Protein AF-A0A7L4TNV0-F1 (afdb_monomer)

Solvent-accessible surface area (backbone atoms only — not comparable to full-atom values): 9726 Å² total; per-residue (Å²): 141,79,90,82,78,84,68,78,72,74,71,74,72,66,85,77,65,83,47,49,84,45,75,66,48,47,49,54,49,60,78,39,24,68,58,28,34,52,52,44,45,55,54,40,37,77,72,70,50,80,57,91,52,75,75,65,42,66,90,37,38,65,60,51,50,50,50,48,71,74,41,46,87,77,47,54,73,74,54,40,45,52,52,51,50,14,50,45,29,46,54,48,52,51,46,34,73,69,34,45,55,46,79,44,64,35,50,87,90,42,99,46,43,20,30,69,21,41,31,88,30,48,65,54,46,49,101,81,72,43,76,62,72,48,66,73,40,62,64,63,51,51,52,29,51,78,68,67,68,52,91,63,53,70,48,56,52,51,51,50,53,47,71,76,28,96

Secondary structure (DSSP, 8-state):
---------------------SHHHHHHHHHTHHHHHHHHHHHHHTTT---SSSHHHHTTHHHHHHHHHHHGGGS-HHHHHHHHHHHHHHHHHHHHHHH--EEEEPPTTSTTTT-EEEES-SS-B-TTSPBP-B---HHHHHHHHHTT---S-HHHHHHHHHHHH-

Structure (mmCIF, N/CA/C/O backbone):
data_AF-A0A7L4TNV0-F1
#
_entry.id   AF-A0A7L4TNV0-F1
#
loop_
_atom_site.group_PDB
_atom_site.id
_atom_site.type_symbol
_atom_site.label_atom_id
_atom_site.label_alt_id
_atom_site.label_comp_id
_atom_site.label_asym_id
_atom_site.label_entity_id
_atom_site.label_seq_id
_atom_site.pdbx_PDB_ins_code
_atom_site.Cartn_x
_atom_site.Cartn_y
_atom_site.Cartn_z
_atom_site.occupancy
_atom_site.B_iso_or_equiv
_atom_site.auth_seq_id
_atom_site.auth_comp_id
_atom_site.auth_asym_id
_atom_site.auth_atom_id
_atom_site.pdbx_PDB_model_num
ATOM 1 N N . MET A 1 1 ? 26.871 -33.076 -11.307 1.00 39.72 1 MET A N 1
ATOM 2 C CA . MET A 1 1 ? 27.526 -31.929 -11.978 1.00 39.72 1 MET A CA 1
ATOM 3 C C . MET A 1 1 ? 26.402 -31.205 -12.718 1.00 39.72 1 MET A C 1
ATOM 5 O O . MET A 1 1 ? 25.895 -31.775 -13.661 1.00 39.72 1 MET A O 1
ATOM 9 N N . PHE A 1 2 ? 25.777 -30.119 -12.271 1.00 35.28 2 PHE A N 1
ATOM 10 C CA . PHE A 1 2 ? 26.210 -28.967 -11.488 1.00 35.28 2 PHE A CA 1
ATOM 11 C C . PHE A 1 2 ? 25.191 -28.649 -10.375 1.00 35.28 2 PHE A C 1
ATOM 13 O O . PHE A 1 2 ? 24.071 -28.227 -10.636 1.00 35.28 2 PHE A O 1
ATOM 20 N N . LEU A 1 3 ? 25.614 -28.805 -9.122 1.00 37.00 3 LEU A N 1
ATOM 21 C CA . LEU A 1 3 ? 25.267 -27.841 -8.081 1.00 37.00 3 LEU A CA 1
ATOM 22 C C . LEU A 1 3 ? 26.068 -26.588 -8.430 1.00 37.00 3 LEU A C 1
ATOM 24 O O . LEU A 1 3 ? 27.281 -26.733 -8.524 1.00 37.00 3 LEU A O 1
ATOM 28 N N . HIS A 1 4 ? 25.445 -25.432 -8.657 1.00 32.19 4 HIS A N 1
ATOM 29 C CA . HIS A 1 4 ? 25.980 -24.108 -8.304 1.00 32.19 4 HIS A CA 1
ATOM 30 C C . HIS A 1 4 ? 24.996 -23.004 -8.715 1.00 32.19 4 HIS A C 1
ATOM 32 O O . HIS A 1 4 ? 24.482 -22.990 -9.826 1.00 32.19 4 HIS A O 1
ATOM 38 N N . SER A 1 5 ? 24.830 -22.036 -7.813 1.00 31.27 5 SER A N 1
ATOM 39 C CA . SER A 1 5 ? 24.172 -20.742 -8.026 1.00 31.27 5 SER A CA 1
ATOM 40 C C . SER A 1 5 ? 22.664 -20.630 -7.749 1.00 31.27 5 SER A C 1
ATOM 42 O O . SER A 1 5 ? 21.986 -19.781 -8.314 1.00 31.27 5 SER A O 1
ATOM 44 N N . TYR A 1 6 ? 22.151 -21.333 -6.735 1.00 34.72 6 TYR A N 1
ATOM 45 C CA . TYR A 1 6 ? 21.238 -20.644 -5.810 1.00 34.72 6 TYR A CA 1
ATOM 46 C C . TYR A 1 6 ? 22.115 -19.849 -4.853 1.00 34.72 6 TYR A C 1
ATOM 48 O O . TYR A 1 6 ? 22.333 -20.236 -3.704 1.00 34.72 6 TYR A O 1
ATOM 56 N N . PHE A 1 7 ? 22.700 -18.761 -5.363 1.00 35.75 7 PHE A N 1
ATOM 57 C CA . PHE A 1 7 ? 23.247 -17.741 -4.489 1.00 35.75 7 PHE A CA 1
ATOM 58 C C . PHE A 1 7 ? 22.109 -17.368 -3.551 1.00 35.75 7 PHE A C 1
ATOM 60 O O . PHE A 1 7 ? 21.093 -16.809 -3.967 1.00 35.75 7 PHE A O 1
ATOM 67 N N . GLN A 1 8 ? 22.290 -17.723 -2.282 1.00 36.19 8 GLN A N 1
ATOM 68 C CA . GLN A 1 8 ? 21.705 -17.017 -1.169 1.00 36.19 8 GLN A CA 1
ATOM 69 C C . GLN A 1 8 ? 21.987 -15.535 -1.419 1.00 36.19 8 GLN A C 1
ATOM 71 O O . GLN A 1 8 ? 22.998 -14.991 -0.973 1.00 36.19 8 GLN A O 1
ATOM 76 N N . LYS A 1 9 ? 21.088 -14.859 -2.143 1.00 40.47 9 LYS A N 1
ATOM 77 C CA . LYS A 1 9 ? 20.853 -13.443 -1.951 1.00 40.47 9 LYS A CA 1
ATOM 78 C C . LYS A 1 9 ? 20.419 -13.374 -0.491 1.00 40.47 9 LYS A C 1
ATOM 80 O O . LYS A 1 9 ? 19.239 -13.436 -0.167 1.00 40.47 9 LYS A O 1
ATOM 85 N N . LYS A 1 10 ? 21.399 -13.266 0.414 1.00 38.19 10 LYS A N 1
ATOM 86 C CA . LYS A 1 10 ? 21.286 -12.380 1.563 1.00 38.19 10 LYS A CA 1
ATOM 87 C C . LYS A 1 10 ? 20.885 -11.061 0.929 1.00 38.19 10 LYS A C 1
ATOM 89 O O . LYS A 1 10 ? 21.737 -10.289 0.495 1.00 38.19 10 LYS A O 1
ATOM 94 N N . ILE A 1 11 ? 19.580 -10.876 0.753 1.00 44.41 11 ILE A N 1
ATOM 95 C CA . ILE A 1 11 ? 19.008 -9.587 0.449 1.00 44.41 11 ILE A CA 1
ATOM 96 C C . ILE A 1 11 ? 19.347 -8.819 1.712 1.00 44.41 11 ILE A C 1
ATOM 98 O O . ILE A 1 11 ? 18.657 -8.885 2.725 1.00 44.41 11 ILE A O 1
ATOM 102 N N . ILE A 1 12 ? 20.500 -8.157 1.682 1.00 39.75 12 ILE A N 1
ATOM 103 C CA . ILE A 1 12 ? 20.697 -6.956 2.456 1.00 39.75 12 ILE A CA 1
ATOM 104 C C . ILE A 1 12 ? 19.626 -6.051 1.864 1.00 39.75 12 ILE A C 1
ATOM 106 O O . ILE A 1 12 ? 19.867 -5.350 0.881 1.00 39.75 12 ILE A O 1
ATOM 110 N N . ILE A 1 13 ? 18.408 -6.147 2.406 1.00 45.12 13 ILE A N 1
ATOM 111 C CA . ILE A 1 13 ? 17.412 -5.096 2.319 1.00 45.12 13 ILE A CA 1
ATOM 112 C C . ILE A 1 13 ? 18.128 -3.969 3.049 1.00 45.12 13 ILE A C 1
ATOM 114 O O . ILE A 1 13 ? 18.024 -3.820 4.266 1.00 45.12 13 ILE A O 1
ATOM 118 N N . LYS A 1 14 ? 19.013 -3.252 2.340 1.00 40.28 14 LYS A N 1
ATOM 119 C CA . LYS A 1 14 ? 19.527 -1.981 2.823 1.00 40.28 14 LYS A CA 1
ATOM 120 C C . LYS A 1 14 ? 18.259 -1.246 3.211 1.00 40.28 14 LYS A C 1
ATOM 122 O O . LYS A 1 14 ? 17.345 -1.173 2.390 1.00 40.28 14 LYS A O 1
ATOM 127 N N . LYS A 1 15 ? 18.193 -0.805 4.468 1.00 45.56 15 LYS A N 1
ATOM 128 C CA . LYS A 1 15 ? 17.136 0.021 5.066 1.00 45.56 15 LYS A CA 1
ATOM 129 C C . LYS A 1 15 ? 16.992 1.359 4.316 1.00 45.56 15 LYS A C 1
ATOM 131 O O . LYS A 1 15 ? 17.003 2.425 4.915 1.00 45.56 15 LYS A O 1
ATOM 136 N N . ASN A 1 16 ? 16.834 1.329 3.002 1.00 45.50 16 ASN A N 1
ATOM 137 C CA . ASN A 1 16 ? 16.323 2.418 2.198 1.00 45.50 16 ASN A CA 1
ATOM 138 C C . ASN A 1 16 ? 14.803 2.330 2.305 1.00 45.50 16 ASN A C 1
ATOM 140 O O . ASN A 1 16 ? 14.082 2.076 1.342 1.00 45.50 16 ASN A O 1
ATOM 144 N N . ASN A 1 17 ? 14.336 2.446 3.547 1.00 53.38 17 ASN A N 1
ATOM 145 C CA . ASN A 1 17 ? 12.931 2.521 3.852 1.00 53.38 17 ASN A CA 1
ATOM 146 C C . ASN A 1 17 ? 12.477 3.893 3.355 1.00 53.38 17 ASN A C 1
ATOM 148 O O . ASN A 1 17 ? 12.911 4.923 3.877 1.00 53.38 17 ASN A O 1
ATOM 152 N N . VAL A 1 18 ? 11.598 3.916 2.356 1.00 57.62 18 VAL A N 1
ATOM 153 C CA . VAL A 1 18 ? 10.661 5.035 2.265 1.00 57.62 18 VAL A CA 1
ATOM 154 C C . VAL A 1 18 ? 9.898 4.997 3.579 1.00 57.62 18 VAL A C 1
ATOM 156 O O . VAL A 1 18 ? 9.259 4.002 3.892 1.00 57.62 18 VAL A O 1
ATOM 159 N N . ILE A 1 19 ? 10.092 6.022 4.391 1.00 70.69 19 ILE A N 1
ATOM 160 C CA . ILE A 1 19 ? 9.430 6.248 5.673 1.00 70.69 19 ILE A CA 1
ATOM 161 C C . ILE A 1 19 ? 8.851 7.632 5.481 1.00 70.69 19 ILE A C 1
ATOM 163 O O . ILE A 1 19 ? 9.612 8.557 5.188 1.00 70.69 19 ILE A O 1
ATOM 167 N N . LEU A 1 20 ? 7.536 7.789 5.593 1.00 81.75 20 LEU A N 1
ATOM 168 C CA . LEU A 1 20 ? 6.983 9.128 5.746 1.00 81.75 20 LEU A CA 1
ATOM 169 C C . LEU A 1 20 ? 7.492 9.659 7.089 1.00 81.75 20 LEU A C 1
ATOM 171 O O . LEU A 1 20 ? 7.285 9.020 8.119 1.00 81.75 20 LEU A O 1
ATOM 175 N N . LYS A 1 21 ? 8.225 10.776 7.095 1.00 85.06 21 LYS A N 1
ATOM 176 C CA . LYS A 1 21 ? 8.932 11.251 8.302 1.00 85.06 21 LYS A CA 1
ATOM 177 C C . LYS A 1 21 ? 8.204 12.389 8.995 1.00 85.06 21 LYS A C 1
ATOM 179 O O . LYS A 1 21 ? 8.486 12.683 10.156 1.00 85.06 21 LYS A O 1
ATOM 184 N N . SER A 1 22 ? 7.305 13.054 8.283 1.00 87.00 22 SER A N 1
ATOM 185 C CA . SER A 1 22 ? 6.655 14.270 8.742 1.00 87.00 22 SER A CA 1
ATOM 186 C C . SER A 1 22 ? 5.203 14.354 8.287 1.00 87.00 22 SER A C 1
ATOM 188 O O . SER A 1 22 ? 4.797 13.738 7.303 1.00 87.00 22 SER A O 1
ATOM 190 N N . LYS A 1 23 ? 4.424 15.203 8.963 1.00 87.38 23 LYS A N 1
ATOM 191 C CA . LYS A 1 23 ? 3.062 15.544 8.531 1.00 87.38 23 LYS A CA 1
ATOM 192 C C . LYS A 1 23 ? 3.035 16.081 7.094 1.00 87.38 23 LYS A C 1
ATOM 194 O O . LYS A 1 23 ? 2.097 15.790 6.366 1.00 87.38 23 LYS A O 1
ATOM 199 N N . LYS A 1 24 ? 4.066 16.824 6.675 1.00 90.38 24 LYS A N 1
ATOM 200 C CA . LYS A 1 24 ? 4.191 17.323 5.300 1.00 90.38 24 LYS A CA 1
ATOM 201 C C . LYS A 1 24 ? 4.322 16.173 4.297 1.00 90.38 24 LYS A C 1
ATOM 203 O O . LYS A 1 24 ? 3.645 16.202 3.278 1.00 90.38 24 LYS A O 1
ATOM 208 N N . ASP A 1 25 ? 5.129 15.159 4.606 1.00 89.62 25 ASP A N 1
ATOM 209 C CA . ASP A 1 25 ? 5.281 13.979 3.742 1.00 89.62 25 ASP A CA 1
ATOM 210 C C . ASP A 1 25 ? 3.970 13.198 3.635 1.00 89.62 25 ASP A C 1
ATOM 212 O O . ASP A 1 25 ? 3.628 12.723 2.558 1.00 89.62 25 ASP A O 1
ATOM 216 N N . LEU A 1 26 ? 3.217 13.095 4.737 1.00 91.50 26 LEU A N 1
ATOM 217 C CA . LEU A 1 26 ? 1.895 12.470 4.730 1.00 91.50 26 LEU A CA 1
ATOM 218 C C . LEU A 1 26 ? 0.899 13.236 3.858 1.00 91.50 26 LEU A C 1
ATOM 220 O O . LEU A 1 26 ? 0.187 12.611 3.083 1.00 91.50 26 LEU A O 1
ATOM 224 N N . LEU A 1 27 ? 0.852 14.565 3.969 1.00 91.06 27 LEU A N 1
ATOM 225 C CA . LEU A 1 27 ? -0.032 15.383 3.136 1.00 91.06 27 LEU A CA 1
ATOM 226 C C . LEU A 1 27 ? 0.330 15.245 1.657 1.00 91.06 27 LEU A C 1
ATOM 228 O O . LEU A 1 27 ? -0.535 14.934 0.853 1.00 91.06 27 LEU A O 1
ATOM 232 N N . LEU A 1 28 ? 1.620 15.334 1.318 1.00 92.62 28 LEU A N 1
ATOM 233 C CA . LEU A 1 28 ? 2.087 15.092 -0.048 1.00 92.62 28 LEU A CA 1
ATOM 234 C C . LEU A 1 28 ? 1.748 13.679 -0.537 1.00 92.62 28 LEU A C 1
ATOM 236 O O . LEU A 1 28 ? 1.426 13.499 -1.707 1.00 92.62 28 LEU A O 1
ATOM 240 N N . PHE 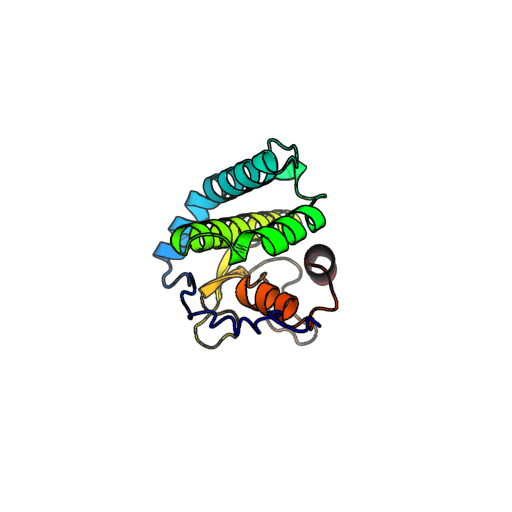A 1 29 ? 1.827 12.668 0.327 1.00 94.06 29 PHE A N 1
ATOM 241 C CA . PHE A 1 29 ? 1.416 11.308 -0.011 1.00 94.06 29 PHE A CA 1
ATOM 242 C C . PHE A 1 29 ? -0.087 11.224 -0.314 1.00 94.06 29 PHE A C 1
ATOM 244 O O . PHE A 1 29 ? -0.459 10.621 -1.318 1.00 94.06 29 PHE A O 1
ATOM 251 N N . ILE A 1 30 ? -0.928 11.848 0.518 1.00 93.31 30 ILE A N 1
ATOM 252 C CA . ILE A 1 30 ? -2.386 11.894 0.336 1.00 93.31 30 ILE A CA 1
ATOM 253 C C . ILE A 1 30 ? -2.736 12.616 -0.969 1.00 93.31 30 ILE A C 1
ATOM 255 O O . ILE A 1 30 ? -3.453 12.051 -1.794 1.00 93.31 30 ILE A O 1
ATOM 259 N N . ASP A 1 31 ? -2.167 13.803 -1.192 1.00 94.12 31 ASP A N 1
ATOM 260 C CA . ASP A 1 31 ? -2.417 14.630 -2.379 1.00 94.12 31 ASP A CA 1
ATOM 261 C C . ASP A 1 31 ? -2.016 13.913 -3.680 1.00 94.12 31 ASP A C 1
ATOM 263 O O . ASP A 1 31 ? -2.629 14.111 -4.725 1.00 94.12 31 ASP A O 1
ATOM 267 N N . ASN A 1 32 ? -1.005 13.038 -3.619 1.00 95.75 32 ASN A N 1
ATOM 268 C CA . ASN A 1 32 ? -0.513 12.277 -4.770 1.00 95.75 32 ASN A CA 1
ATOM 269 C C . ASN A 1 32 ? -1.053 10.837 -4.844 1.00 95.75 32 ASN A C 1
ATOM 271 O O . ASN A 1 32 ? -0.595 10.064 -5.688 1.00 95.75 32 ASN A O 1
ATOM 275 N N . SER A 1 33 ? -2.007 10.448 -3.992 1.00 94.88 33 SER A N 1
ATOM 276 C CA . SER A 1 33 ? -2.501 9.063 -3.914 1.00 94.88 33 SER A CA 1
ATOM 277 C C . SER A 1 33 ? -3.026 8.551 -5.263 1.00 94.88 33 SER A C 1
ATOM 279 O O . SER A 1 33 ? -2.643 7.470 -5.715 1.00 94.88 33 SER A O 1
ATOM 281 N N . ASP A 1 34 ? -3.814 9.360 -5.977 1.00 95.19 34 ASP A N 1
ATOM 282 C CA . ASP A 1 34 ? -4.359 8.974 -7.286 1.00 95.19 34 ASP A CA 1
ATOM 283 C C . ASP A 1 34 ? -3.279 8.861 -8.373 1.00 95.19 34 ASP A C 1
ATOM 285 O O . ASP A 1 34 ? -3.351 7.978 -9.233 1.00 95.19 34 ASP A O 1
ATOM 289 N N . LEU A 1 35 ? -2.230 9.689 -8.311 1.00 96.88 35 LEU A N 1
ATOM 290 C CA . LEU A 1 35 ? -1.080 9.583 -9.214 1.00 96.88 35 LEU A CA 1
ATOM 291 C C . LEU A 1 35 ? -0.283 8.304 -8.948 1.00 96.88 35 LEU A C 1
ATOM 293 O O . LEU A 1 35 ? 0.098 7.604 -9.888 1.00 96.88 35 LEU A O 1
ATOM 297 N N . ASN A 1 36 ? -0.077 7.960 -7.677 1.00 97.19 36 ASN A N 1
ATOM 298 C CA . ASN A 1 36 ? 0.595 6.728 -7.273 1.00 97.19 36 ASN A CA 1
ATOM 299 C C . ASN A 1 36 ? -0.190 5.484 -7.726 1.00 97.19 36 ASN A C 1
ATOM 301 O O . ASN A 1 36 ? 0.403 4.526 -8.225 1.00 97.19 36 ASN A O 1
ATOM 305 N N . ILE A 1 37 ? -1.521 5.508 -7.608 1.00 97.50 37 ILE A N 1
ATOM 306 C CA . ILE A 1 37 ? -2.394 4.427 -8.091 1.00 97.50 37 ILE A CA 1
ATOM 307 C C . ILE A 1 37 ? -2.356 4.340 -9.618 1.00 97.50 37 ILE A C 1
ATOM 309 O O . ILE A 1 37 ? -2.193 3.251 -10.162 1.00 97.50 37 ILE A O 1
ATOM 313 N N . THR A 1 38 ? -2.429 5.470 -10.322 1.00 97.38 38 THR A N 1
ATOM 314 C CA . THR A 1 38 ? -2.313 5.510 -11.790 1.00 97.38 38 THR A CA 1
ATOM 315 C C . THR A 1 38 ? -0.973 4.938 -12.255 1.00 97.38 38 THR A C 1
ATOM 317 O O . THR A 1 38 ? -0.902 4.175 -13.220 1.00 97.38 38 THR A O 1
ATOM 320 N N . TYR A 1 39 ? 0.106 5.254 -11.540 1.00 97.56 39 TYR A N 1
ATOM 321 C CA . TYR A 1 39 ? 1.422 4.684 -11.794 1.00 97.56 39 TYR A CA 1
ATOM 322 C C . TYR A 1 39 ? 1.438 3.154 -11.607 1.00 97.56 39 TYR A C 1
ATOM 324 O O . TYR A 1 39 ? 1.968 2.453 -12.473 1.00 97.56 39 TYR A O 1
ATOM 332 N N . LEU A 1 40 ? 0.805 2.623 -10.551 1.00 97.44 40 LEU A N 1
ATOM 333 C CA . LEU A 1 40 ? 0.656 1.175 -10.355 1.00 97.44 40 LEU A CA 1
ATOM 334 C C . LEU A 1 40 ? -0.133 0.524 -11.496 1.00 97.44 40 LEU A C 1
ATOM 336 O O . 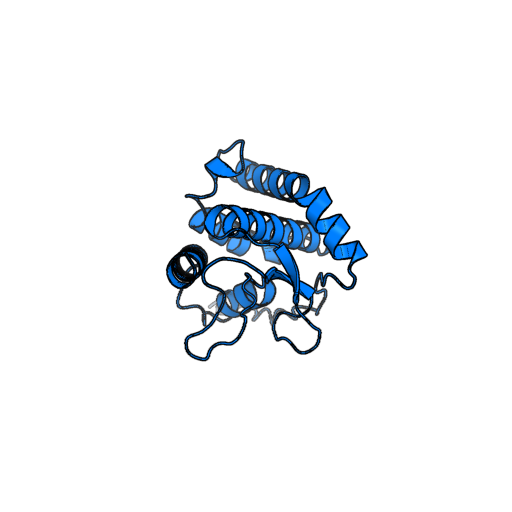LEU A 1 40 ? 0.327 -0.458 -12.073 1.00 97.44 40 LEU A O 1
ATOM 340 N N . ILE A 1 41 ? -1.279 1.096 -11.871 1.00 97.06 41 ILE A N 1
ATOM 341 C CA . ILE A 1 41 ? -2.113 0.605 -12.978 1.00 97.06 41 ILE A CA 1
ATOM 342 C C . ILE A 1 41 ? -1.296 0.525 -14.270 1.00 97.06 41 ILE A C 1
ATOM 344 O O . ILE A 1 41 ? -1.306 -0.494 -14.956 1.00 97.06 41 ILE A O 1
ATOM 348 N N . ASN A 1 42 ? -0.507 1.556 -14.576 1.00 96.88 42 ASN A N 1
ATOM 349 C CA . ASN A 1 42 ? 0.359 1.559 -15.754 1.00 96.88 42 ASN A CA 1
ATOM 350 C C . ASN A 1 42 ? 1.422 0.451 -15.716 1.00 96.88 42 ASN A C 1
ATOM 352 O O . ASN A 1 42 ? 1.757 -0.117 -16.758 1.00 96.88 42 ASN A O 1
ATOM 356 N N . LYS A 1 43 ? 1.964 0.129 -14.537 1.00 96.69 43 LYS A N 1
ATOM 357 C CA . LYS A 1 43 ? 2.909 -0.983 -14.363 1.00 96.69 43 LYS A CA 1
ATOM 358 C C . LYS A 1 43 ? 2.241 -2.343 -14.560 1.00 96.69 43 LYS A C 1
ATOM 360 O O . LYS A 1 43 ? 2.793 -3.178 -15.274 1.00 96.69 43 LYS A O 1
ATOM 365 N N . LEU A 1 44 ? 1.053 -2.534 -13.993 1.00 96.25 44 LEU A N 1
ATOM 366 C CA . LEU A 1 44 ? 0.275 -3.769 -14.118 1.00 96.25 44 LEU A CA 1
ATOM 367 C C . LEU A 1 44 ? -0.181 -3.998 -15.570 1.00 96.25 44 LEU A C 1
ATOM 369 O O . LEU A 1 44 ? 0.027 -5.083 -16.115 1.00 96.25 44 LEU A O 1
ATOM 373 N N . ASN A 1 45 ? -0.667 -2.952 -16.244 1.00 96.00 45 ASN A N 1
ATOM 374 C CA . ASN A 1 45 ? -1.050 -2.992 -17.660 1.00 96.00 45 ASN A CA 1
ATOM 375 C C . ASN A 1 45 ? 0.119 -3.413 -18.564 1.00 96.00 45 ASN A C 1
ATOM 377 O O . ASN A 1 45 ? -0.054 -4.240 -19.458 1.00 96.00 45 ASN A O 1
ATOM 381 N N . LYS A 1 46 ? 1.339 -2.913 -18.308 1.00 94.62 46 LYS A N 1
ATOM 382 C CA . LYS A 1 46 ? 2.551 -3.329 -19.045 1.00 94.62 46 LYS A CA 1
ATOM 383 C C . LYS A 1 46 ? 2.894 -4.813 -18.872 1.00 94.62 46 LYS A C 1
ATOM 385 O O . LYS A 1 46 ? 3.651 -5.352 -19.673 1.00 94.62 46 LYS A O 1
ATOM 390 N N . LYS A 1 47 ? 2.350 -5.465 -17.844 1.00 92.94 47 LYS A N 1
ATOM 391 C CA . LYS A 1 47 ? 2.493 -6.901 -17.568 1.00 92.94 47 LYS A CA 1
ATOM 392 C C . LYS A 1 47 ? 1.267 -7.714 -18.002 1.00 92.94 47 LYS A C 1
ATOM 394 O O . LYS A 1 47 ? 1.177 -8.893 -17.681 1.00 92.94 47 LYS A O 1
ATOM 399 N N . GLY A 1 48 ? 0.340 -7.107 -18.747 1.00 92.00 48 GLY A N 1
ATOM 400 C CA . GLY A 1 48 ? -0.839 -7.778 -19.298 1.00 92.00 48 GLY A CA 1
ATOM 401 C C . GLY A 1 48 ? -2.033 -7.866 -18.345 1.00 92.00 48 GLY A C 1
ATOM 402 O O . GLY A 1 48 ? -3.048 -8.459 -18.704 1.00 92.00 48 GLY A O 1
ATOM 403 N N . LEU A 1 49 ? -1.957 -7.265 -17.154 1.00 92.56 49 LEU A N 1
ATOM 404 C CA . LEU A 1 49 ? -3.110 -7.132 -16.267 1.00 92.56 49 LEU A CA 1
ATOM 405 C C . LEU A 1 49 ? -3.920 -5.925 -16.727 1.00 92.56 49 LEU A C 1
ATOM 407 O O . LEU A 1 49 ? -3.566 -4.809 -16.392 1.00 92.56 49 LEU A O 1
ATOM 411 N N . VAL A 1 50 ? -4.962 -6.141 -17.530 1.00 91.12 50 VAL A N 1
ATOM 412 C CA . VAL A 1 50 ? -5.752 -5.043 -18.109 1.00 91.12 50 VAL A CA 1
ATOM 413 C C . VAL A 1 50 ? -6.673 -4.416 -17.057 1.00 91.12 50 VAL A C 1
ATOM 415 O O . VAL A 1 50 ? -7.450 -5.113 -16.392 1.00 91.12 50 VAL A O 1
ATOM 418 N N . GLY A 1 51 ? -6.611 -3.091 -16.943 1.00 91.25 51 GLY A N 1
ATOM 419 C CA . GLY A 1 51 ? -7.530 -2.260 -16.169 1.00 91.25 51 GLY A CA 1
ATOM 420 C C . GLY A 1 51 ? -7.249 -0.771 -16.372 1.00 91.25 51 GLY A C 1
ATOM 421 O O . GLY A 1 51 ? -6.148 -0.375 -16.758 1.00 91.25 51 GLY A O 1
ATOM 422 N N . THR A 1 52 ? -8.250 0.062 -16.122 1.00 92.12 52 THR A N 1
ATOM 423 C CA . THR A 1 52 ? -8.203 1.515 -16.366 1.00 92.12 52 THR A CA 1
ATOM 424 C C . THR A 1 52 ? -8.386 2.339 -15.100 1.00 92.12 52 THR A C 1
ATOM 426 O O . THR A 1 52 ? -7.954 3.488 -15.048 1.00 92.12 52 THR A O 1
ATOM 429 N N . SER A 1 53 ? -8.990 1.750 -14.071 1.00 94.06 53 SER A N 1
ATOM 430 C CA . SER A 1 53 ? -9.350 2.431 -12.833 1.00 94.06 53 SER A CA 1
ATOM 431 C C . SER A 1 53 ? -8.900 1.646 -11.607 1.00 94.06 53 SER A C 1
ATOM 433 O O . SER A 1 53 ? -8.561 0.472 -11.696 1.00 94.06 53 SER A O 1
ATOM 435 N N . PHE A 1 54 ? -8.917 2.295 -10.445 1.00 95.19 54 PHE A N 1
ATOM 436 C CA . PHE A 1 54 ? -8.703 1.634 -9.156 1.00 95.19 54 PHE A CA 1
ATOM 437 C C . PHE A 1 54 ? -9.649 0.436 -8.952 1.00 95.19 54 PHE A C 1
ATOM 439 O O . PHE A 1 54 ? -9.205 -0.622 -8.506 1.00 95.19 54 PHE A O 1
ATOM 446 N N . ASP A 1 55 ? -10.919 0.588 -9.335 1.00 95.12 55 ASP A N 1
ATOM 447 C CA . ASP A 1 55 ? -11.972 -0.411 -9.125 1.00 95.12 55 ASP A CA 1
ATOM 448 C C . ASP A 1 55 ? -11.697 -1.714 -9.882 1.00 95.12 55 ASP A C 1
ATOM 450 O O . ASP A 1 55 ? -11.881 -2.797 -9.330 1.00 95.12 55 ASP A O 1
ATOM 454 N N . ASP A 1 56 ? -11.133 -1.618 -11.090 1.00 94.12 56 ASP A N 1
ATOM 455 C CA . ASP A 1 56 ? -10.786 -2.773 -11.932 1.00 94.12 56 ASP A CA 1
ATOM 456 C C . ASP A 1 56 ? -9.760 -3.720 -11.287 1.00 94.12 56 ASP A C 1
ATOM 458 O O . ASP A 1 56 ? -9.542 -4.835 -11.782 1.00 94.12 56 ASP A O 1
ATOM 462 N N . TYR A 1 57 ? -9.076 -3.260 -10.236 1.00 94.56 57 TYR A N 1
ATOM 463 C CA . TYR A 1 57 ? -7.986 -3.968 -9.577 1.00 94.56 57 TYR A CA 1
ATOM 464 C C . TYR A 1 57 ? -8.297 -4.414 -8.146 1.00 94.56 57 TYR A C 1
ATOM 466 O O . TYR A 1 57 ? -7.505 -5.177 -7.590 1.00 94.56 57 TYR A O 1
ATOM 474 N N . ILE A 1 58 ? -9.434 -4.018 -7.559 1.00 93.44 58 ILE A N 1
ATOM 475 C CA . ILE A 1 58 ? -9.831 -4.451 -6.204 1.00 93.44 58 ILE A CA 1
ATOM 476 C C . ILE A 1 58 ? -9.952 -5.979 -6.143 1.00 93.44 58 ILE A C 1
ATOM 478 O O . ILE A 1 58 ? -9.395 -6.617 -5.251 1.00 93.44 58 ILE A O 1
ATOM 482 N N . ASP A 1 59 ? -10.563 -6.595 -7.155 1.00 90.56 59 ASP A N 1
ATOM 483 C CA . ASP A 1 59 ? -10.706 -8.056 -7.220 1.00 90.56 59 ASP A CA 1
ATOM 484 C C . ASP A 1 59 ? -9.425 -8.780 -7.668 1.00 90.56 59 ASP A C 1
ATOM 486 O O . ASP A 1 59 ? -9.340 -10.011 -7.615 1.00 90.56 59 ASP A O 1
ATOM 490 N N . LYS A 1 60 ? -8.395 -8.022 -8.070 1.00 93.88 60 LYS A N 1
ATOM 491 C CA . LYS A 1 60 ? -7.122 -8.521 -8.612 1.00 93.88 60 LYS A CA 1
ATOM 492 C C . LYS A 1 60 ? -5.956 -8.381 -7.626 1.00 93.88 60 LYS A C 1
ATOM 494 O O . LYS A 1 60 ? -4.803 -8.399 -8.054 1.00 93.88 60 LYS A O 1
ATOM 499 N N . ILE A 1 61 ? -6.218 -8.283 -6.318 1.00 94.50 61 ILE A N 1
ATOM 500 C CA . ILE A 1 61 ? -5.159 -8.168 -5.294 1.00 94.50 61 ILE A CA 1
ATOM 501 C C . ILE A 1 61 ? -4.141 -9.312 -5.381 1.00 94.50 61 ILE A C 1
ATOM 503 O O . ILE A 1 61 ? -2.951 -9.050 -5.248 1.00 94.50 61 ILE A O 1
ATOM 507 N N . ASP A 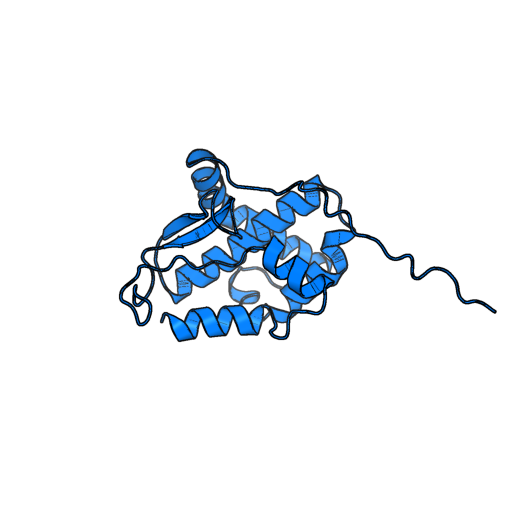1 62 ? -4.566 -10.544 -5.676 1.00 92.50 62 ASP A N 1
ATOM 508 C CA . ASP A 1 62 ? -3.636 -11.676 -5.839 1.00 92.50 62 ASP A CA 1
ATOM 509 C C . ASP A 1 62 ? -2.671 -11.459 -7.025 1.00 92.50 62 ASP A C 1
ATOM 511 O O . ASP A 1 62 ? -1.496 -11.816 -6.967 1.00 92.50 62 ASP A O 1
ATOM 515 N N . ALA A 1 63 ? -3.138 -10.817 -8.101 1.00 92.69 63 ALA A N 1
ATOM 516 C CA . ALA A 1 63 ? -2.297 -10.472 -9.245 1.00 92.69 63 ALA A CA 1
ATOM 517 C C . ALA A 1 63 ? -1.364 -9.288 -8.942 1.00 92.69 63 ALA A C 1
ATOM 519 O O . ALA A 1 63 ? -0.231 -9.264 -9.423 1.00 92.69 63 ALA A O 1
ATOM 520 N N . ILE A 1 64 ? -1.819 -8.325 -8.131 1.00 94.69 64 ILE A N 1
ATOM 521 C CA . ILE A 1 64 ? -0.975 -7.239 -7.617 1.00 94.69 64 ILE A CA 1
ATOM 522 C C . ILE A 1 64 ? 0.138 -7.819 -6.744 1.00 94.69 64 ILE A C 1
ATOM 524 O O . ILE A 1 64 ? 1.300 -7.480 -6.943 1.00 94.69 64 ILE A O 1
ATOM 528 N N . GLU A 1 65 ? -0.201 -8.706 -5.807 1.00 93.25 65 GLU A N 1
ATOM 529 C CA . GLU A 1 65 ? 0.760 -9.416 -4.960 1.00 93.25 65 GLU A CA 1
ATOM 530 C C . GLU A 1 65 ? 1.826 -10.101 -5.819 1.00 93.25 65 GLU A C 1
ATOM 532 O O . GLU A 1 65 ? 3.004 -9.763 -5.694 1.00 93.25 65 GLU A O 1
ATOM 537 N N . LYS A 1 66 ? 1.410 -10.922 -6.791 1.00 91.31 66 LYS A N 1
ATOM 538 C CA . LYS A 1 66 ? 2.331 -11.585 -7.720 1.00 91.31 66 LYS A CA 1
ATOM 539 C C . LYS A 1 66 ? 3.223 -10.609 -8.497 1.00 91.31 66 LYS A C 1
ATOM 541 O O . LYS A 1 66 ? 4.418 -10.845 -8.639 1.00 91.31 66 LYS A O 1
ATOM 546 N N . TYR A 1 67 ? 2.676 -9.489 -8.972 1.00 94.44 67 TYR A N 1
ATOM 547 C CA . TYR A 1 67 ? 3.471 -8.461 -9.650 1.00 94.44 67 TYR A CA 1
ATOM 548 C C . TYR A 1 67 ? 4.607 -7.933 -8.761 1.00 94.44 67 TYR A C 1
ATOM 550 O O . TYR A 1 67 ? 5.747 -7.814 -9.212 1.00 94.44 67 TYR A O 1
ATOM 558 N N . TYR A 1 68 ? 4.322 -7.629 -7.494 1.00 93.56 68 TYR A N 1
ATOM 559 C CA . TYR A 1 68 ? 5.356 -7.162 -6.572 1.00 93.56 68 TYR A CA 1
ATOM 560 C C . TYR A 1 68 ? 6.374 -8.259 -6.241 1.00 93.56 68 TYR A C 1
ATOM 562 O O . TYR A 1 68 ? 7.559 -7.949 -6.115 1.00 93.56 68 TYR A O 1
ATOM 570 N N . GLU A 1 69 ? 5.946 -9.516 -6.123 1.00 88.31 69 GLU A N 1
ATOM 571 C CA . GLU A 1 69 ? 6.843 -10.659 -5.905 1.00 88.31 69 GLU A CA 1
ATOM 572 C C . GLU A 1 69 ? 7.852 -10.821 -7.047 1.00 88.31 69 GLU A C 1
ATOM 574 O O . GLU A 1 69 ? 9.056 -10.947 -6.803 1.00 88.31 69 GLU A O 1
ATOM 579 N N . ASP A 1 70 ? 7.364 -10.759 -8.286 1.00 89.50 70 ASP A N 1
ATOM 580 C CA . ASP A 1 70 ? 8.164 -11.012 -9.483 1.00 89.50 70 ASP A CA 1
ATOM 581 C C . ASP A 1 70 ? 9.099 -9.833 -9.819 1.00 89.50 70 ASP A C 1
ATOM 583 O O . ASP A 1 70 ? 10.225 -10.026 -10.288 1.00 89.50 70 ASP A O 1
ATOM 587 N N . GLU A 1 71 ? 8.663 -8.593 -9.574 1.00 91.00 71 GLU A N 1
ATOM 588 C CA . GLU A 1 71 ? 9.315 -7.408 -10.150 1.00 91.00 71 GLU A CA 1
ATOM 589 C C . GLU A 1 71 ? 10.059 -6.545 -9.129 1.00 91.00 71 GLU A C 1
ATOM 591 O O . GLU A 1 71 ? 11.108 -5.986 -9.450 1.00 91.00 71 GLU A O 1
ATOM 596 N N . PHE A 1 72 ? 9.571 -6.432 -7.890 1.00 91.00 72 PHE A N 1
ATOM 597 C CA . PHE A 1 72 ? 10.021 -5.379 -6.972 1.00 91.00 72 PHE A CA 1
ATOM 598 C C . PHE A 1 72 ? 11.534 -5.400 -6.712 1.00 91.00 72 PHE A C 1
ATOM 600 O O . PHE A 1 72 ? 12.195 -4.365 -6.745 1.00 91.00 72 PHE A O 1
ATOM 607 N N . LEU A 1 73 ? 12.104 -6.584 -6.476 1.00 88.81 73 LEU A N 1
ATOM 608 C CA . LEU A 1 73 ? 13.532 -6.737 -6.174 1.00 88.81 73 LEU A CA 1
ATOM 609 C C . LEU A 1 73 ? 14.443 -6.602 -7.404 1.00 88.81 73 LEU A C 1
ATOM 611 O O . LEU A 1 73 ? 15.663 -6.525 -7.238 1.00 88.81 73 LEU A O 1
ATOM 615 N N . ASN A 1 74 ? 13.870 -6.597 -8.608 1.00 89.81 74 ASN A N 1
ATOM 616 C CA . ASN A 1 74 ? 14.592 -6.425 -9.869 1.00 89.81 74 ASN A CA 1
ATOM 617 C C . ASN A 1 74 ? 14.649 -4.953 -10.313 1.00 89.81 74 ASN A C 1
ATOM 619 O O . ASN A 1 74 ? 15.438 -4.606 -11.189 1.00 89.81 74 ASN A O 1
ATOM 623 N N . GLU A 1 75 ? 13.849 -4.089 -9.691 1.00 91.88 75 GLU A N 1
ATOM 624 C CA . GLU A 1 75 ? 13.764 -2.663 -9.998 1.00 91.88 75 GLU A CA 1
ATOM 625 C C . GLU A 1 75 ? 14.868 -1.844 -9.302 1.00 91.88 75 GLU A C 1
ATOM 627 O O . GLU A 1 75 ? 15.459 -2.261 -8.297 1.00 91.88 75 GLU A O 1
ATOM 632 N N . THR A 1 76 ? 15.142 -0.644 -9.824 1.00 91.69 76 THR A N 1
ATOM 633 C CA . THR A 1 76 ? 16.096 0.300 -9.213 1.00 91.69 76 THR A CA 1
ATOM 634 C C . THR A 1 76 ? 15.594 0.801 -7.857 1.00 91.69 76 THR A C 1
ATOM 636 O O . THR A 1 76 ? 14.409 0.708 -7.547 1.00 91.69 76 THR A O 1
ATOM 639 N N . ILE A 1 77 ? 16.479 1.381 -7.038 1.00 88.12 77 ILE A N 1
ATOM 640 C CA . ILE A 1 77 ? 16.086 1.926 -5.727 1.00 88.12 77 ILE A CA 1
ATOM 641 C C . ILE A 1 77 ? 14.978 2.973 -5.888 1.00 88.12 77 ILE A C 1
ATOM 643 O O . ILE A 1 77 ? 13.971 2.884 -5.194 1.00 88.12 77 ILE A O 1
ATOM 647 N N . ASP A 1 78 ? 15.123 3.919 -6.813 1.00 90.50 78 ASP A N 1
ATOM 648 C CA . ASP A 1 78 ? 14.128 4.977 -7.034 1.00 90.50 78 ASP A CA 1
ATOM 649 C C . ASP A 1 78 ? 12.777 4.408 -7.478 1.00 90.50 78 ASP A C 1
ATOM 651 O O . ASP A 1 78 ? 11.716 4.879 -7.065 1.00 90.50 78 ASP A O 1
ATOM 655 N N . GLU A 1 79 ? 12.799 3.351 -8.284 1.00 93.62 79 GLU A N 1
ATOM 656 C CA . GLU A 1 79 ? 11.583 2.708 -8.758 1.00 93.62 79 GLU A CA 1
ATOM 657 C C . GLU A 1 79 ? 10.912 1.873 -7.659 1.00 93.62 79 GLU A C 1
ATOM 659 O O . GLU A 1 79 ? 9.698 1.953 -7.470 1.00 93.62 79 GLU A O 1
ATOM 664 N N . GLN A 1 80 ? 11.697 1.179 -6.831 1.00 92.00 80 GLN A N 1
ATOM 665 C CA . GLN A 1 80 ? 11.210 0.540 -5.609 1.00 92.00 80 GLN A CA 1
ATOM 666 C C . GLN A 1 80 ? 10.537 1.550 -4.669 1.00 92.00 80 GLN A C 1
ATOM 668 O O . GLN A 1 80 ? 9.557 1.215 -4.002 1.00 92.00 80 GLN A O 1
ATOM 673 N N . GLN A 1 81 ? 11.020 2.795 -4.603 1.00 90.25 81 GLN A N 1
ATOM 674 C CA . GLN A 1 81 ? 10.377 3.832 -3.792 1.00 90.25 81 GLN A CA 1
ATOM 675 C C . GLN A 1 81 ? 8.992 4.202 -4.331 1.00 90.25 81 GLN A C 1
ATOM 677 O O . GLN A 1 81 ? 8.027 4.212 -3.565 1.00 90.25 81 GLN A O 1
ATOM 682 N N . LYS A 1 82 ? 8.864 4.437 -5.641 1.00 93.94 82 LYS A N 1
ATOM 683 C CA . LYS A 1 82 ? 7.563 4.717 -6.273 1.00 93.94 82 LYS A CA 1
ATOM 684 C C . LYS A 1 82 ? 6.597 3.551 -6.107 1.00 93.94 82 LYS A C 1
ATOM 686 O O . LYS A 1 82 ? 5.441 3.762 -5.757 1.00 93.94 82 LYS A O 1
ATOM 691 N N . LEU A 1 83 ? 7.085 2.323 -6.276 1.00 95.12 83 LEU A N 1
ATOM 692 C CA . LEU A 1 83 ? 6.305 1.104 -6.085 1.00 95.12 83 LEU A CA 1
ATOM 693 C C . LEU A 1 83 ? 5.794 0.950 -4.645 1.00 95.12 83 LEU A C 1
ATOM 695 O O . LEU A 1 83 ? 4.654 0.527 -4.459 1.00 95.12 83 LEU A O 1
ATOM 699 N N . ARG A 1 84 ? 6.570 1.344 -3.628 1.00 93.94 84 ARG A N 1
ATOM 700 C CA . ARG A 1 84 ? 6.101 1.382 -2.227 1.00 93.94 84 ARG A CA 1
ATOM 701 C C . ARG A 1 84 ? 4.987 2.407 -2.020 1.00 93.94 84 ARG A C 1
ATOM 703 O O . ARG A 1 84 ? 3.991 2.096 -1.374 1.00 93.94 84 ARG A O 1
ATOM 710 N N . LEU A 1 85 ? 5.138 3.613 -2.572 1.00 94.38 85 LEU A N 1
ATOM 711 C CA . LEU A 1 85 ? 4.114 4.660 -2.478 1.00 94.38 85 LEU A CA 1
ATOM 712 C C . LEU A 1 85 ? 2.826 4.246 -3.202 1.00 94.38 85 LEU A C 1
ATOM 714 O O . LEU A 1 85 ? 1.738 4.423 -2.658 1.00 94.38 85 LEU A O 1
ATOM 718 N N . ALA A 1 86 ? 2.949 3.633 -4.379 1.00 96.44 86 ALA A N 1
ATOM 719 C CA . ALA A 1 86 ? 1.857 3.000 -5.119 1.00 96.44 86 ALA A CA 1
ATOM 720 C C . ALA A 1 86 ? 1.125 1.943 -4.293 1.00 96.44 86 ALA A C 1
ATOM 722 O O . ALA A 1 86 ? -0.097 2.006 -4.171 1.00 96.44 86 ALA A O 1
ATOM 723 N N . PHE A 1 87 ? 1.873 1.023 -3.680 1.00 96.00 87 PHE A N 1
ATOM 724 C CA . PHE A 1 87 ? 1.318 -0.020 -2.823 1.00 96.00 87 PHE A CA 1
ATOM 725 C C . PHE A 1 87 ? 0.502 0.599 -1.690 1.00 96.00 87 PHE A C 1
ATOM 727 O O . PHE A 1 87 ? -0.674 0.287 -1.511 1.00 96.00 87 PHE A O 1
ATOM 734 N N . TRP A 1 88 ? 1.107 1.524 -0.944 1.00 95.38 88 TRP A N 1
ATOM 735 C CA . TRP A 1 88 ? 0.426 2.177 0.166 1.00 95.38 88 TRP A CA 1
ATOM 736 C C . TRP A 1 88 ? -0.785 2.982 -0.279 1.00 95.38 88 TRP A C 1
ATOM 738 O O . TRP A 1 88 ? -1.797 2.932 0.406 1.00 95.38 88 TRP A O 1
ATOM 748 N N . SER A 1 89 ? -0.713 3.684 -1.410 1.00 95.81 89 SER A N 1
ATOM 749 C CA . SER A 1 89 ? -1.839 4.472 -1.927 1.00 95.81 89 SER A CA 1
ATOM 750 C C . SER A 1 89 ? -3.011 3.565 -2.293 1.00 95.81 89 SER A C 1
ATOM 752 O O . SER A 1 89 ? -4.141 3.832 -1.891 1.00 95.81 89 SER A O 1
ATOM 754 N N . PHE A 1 90 ? -2.737 2.444 -2.971 1.00 96.75 90 PHE A N 1
ATOM 755 C CA . PHE A 1 90 ? -3.753 1.464 -3.349 1.00 96.75 90 PHE A CA 1
ATOM 756 C C . PHE A 1 90 ? -4.464 0.881 -2.121 1.00 96.75 90 PHE A C 1
ATOM 758 O O . PHE A 1 90 ? -5.688 0.959 -2.015 1.00 96.75 90 PHE A O 1
ATOM 765 N N . PHE A 1 91 ? -3.707 0.352 -1.156 1.00 95.44 91 PHE A N 1
ATOM 766 C CA . PHE A 1 91 ? -4.305 -0.278 0.023 1.00 95.44 91 PHE A CA 1
ATOM 767 C C . PHE A 1 91 ? -4.904 0.728 1.005 1.00 95.44 91 PHE A C 1
ATOM 769 O O . PHE A 1 91 ? -5.917 0.422 1.625 1.00 95.44 91 PHE A O 1
ATOM 776 N N . ALA A 1 92 ? -4.345 1.934 1.129 1.00 94.25 92 ALA A N 1
ATOM 777 C CA . ALA A 1 92 ? -4.967 2.992 1.918 1.00 94.25 92 ALA A CA 1
ATOM 778 C C . ALA A 1 92 ? -6.315 3.405 1.320 1.00 94.25 92 ALA A C 1
ATOM 780 O O . ALA A 1 92 ? -7.294 3.487 2.055 1.00 94.25 92 ALA A O 1
ATOM 781 N N . LYS A 1 93 ? -6.394 3.603 -0.005 1.00 95.62 93 LYS A N 1
ATOM 782 C CA . LYS A 1 93 ? -7.653 3.941 -0.684 1.00 95.62 93 LYS A CA 1
ATOM 783 C C . LYS A 1 93 ? -8.696 2.837 -0.518 1.00 95.62 93 LYS A C 1
ATOM 785 O O . LYS A 1 93 ? -9.847 3.145 -0.227 1.00 95.62 93 LYS A O 1
ATOM 790 N N . LEU A 1 94 ? -8.285 1.572 -0.637 1.00 95.25 94 LEU A N 1
ATOM 791 C CA . LEU A 1 94 ? -9.162 0.427 -0.392 1.00 95.25 94 LEU A CA 1
ATOM 792 C C . LEU A 1 94 ? -9.696 0.417 1.043 1.00 95.25 94 LEU A C 1
ATOM 794 O O . LEU A 1 94 ? -10.902 0.368 1.243 1.00 95.25 94 LEU A O 1
ATOM 798 N N . LEU A 1 95 ? -8.824 0.530 2.045 1.00 92.50 95 LEU A N 1
ATOM 799 C CA . LEU A 1 95 ? -9.256 0.502 3.444 1.00 92.50 95 LEU A CA 1
ATOM 800 C C . LEU A 1 95 ? -10.130 1.715 3.809 1.00 92.50 95 LEU A C 1
ATOM 802 O O . LEU A 1 95 ? -11.102 1.547 4.533 1.00 92.50 95 LEU A O 1
ATOM 806 N N . ILE A 1 96 ? -9.836 2.912 3.285 1.00 92.94 96 ILE A N 1
ATOM 807 C CA . ILE A 1 96 ? -10.678 4.108 3.482 1.00 92.94 96 ILE A CA 1
ATOM 808 C C . ILE A 1 96 ? -12.062 3.910 2.862 1.00 92.94 96 ILE A C 1
ATOM 810 O O . ILE A 1 96 ? -13.057 4.301 3.465 1.00 92.94 96 ILE A O 1
ATOM 814 N N . ARG A 1 97 ? -12.144 3.313 1.668 1.00 93.44 97 ARG A N 1
ATOM 815 C CA . ARG A 1 97 ? -13.426 3.034 1.012 1.00 93.44 97 ARG A CA 1
ATOM 816 C C . ARG A 1 97 ? -14.295 2.095 1.848 1.00 93.44 97 ARG A C 1
ATOM 818 O O . ARG A 1 97 ? -15.483 2.354 1.986 1.00 93.44 97 ARG A O 1
ATOM 825 N N . GLU A 1 98 ? -13.701 1.035 2.387 1.00 91.62 98 GLU A N 1
ATOM 826 C CA . GLU A 1 98 ? -14.443 -0.021 3.086 1.00 91.62 98 GLU A CA 1
ATOM 827 C C . GLU A 1 98 ? -14.726 0.317 4.560 1.00 91.62 98 GLU A C 1
ATOM 829 O O . GLU A 1 98 ? -15.762 -0.066 5.093 1.00 91.62 98 GLU A O 1
ATOM 834 N N . LEU A 1 99 ? -13.828 1.050 5.231 1.00 89.69 99 LEU A N 1
ATOM 835 C CA . LEU A 1 99 ? -13.878 1.277 6.685 1.00 89.69 99 LEU A CA 1
ATOM 836 C C . LEU A 1 99 ? -14.006 2.757 7.088 1.00 89.69 99 LEU A C 1
ATOM 838 O O . LEU A 1 99 ? -14.200 3.065 8.271 1.00 89.69 99 LEU A O 1
ATOM 842 N N . GLY A 1 100 ? -13.864 3.685 6.137 1.00 88.38 100 GLY A N 1
ATOM 843 C CA . GLY A 1 100 ? -13.761 5.122 6.394 1.00 88.38 100 GLY A CA 1
ATOM 844 C C . GLY A 1 100 ? -12.444 5.513 7.073 1.00 88.38 100 GLY A C 1
ATOM 845 O O . GLY A 1 100 ? -11.435 4.825 6.966 1.00 88.38 100 GLY A O 1
ATOM 846 N N . GLY A 1 101 ? -12.453 6.620 7.814 1.00 88.56 101 GLY A N 1
ATOM 847 C CA . GLY A 1 101 ? -11.318 7.053 8.633 1.00 88.56 101 GLY A CA 1
ATOM 848 C C . GLY A 1 101 ? -10.298 7.938 7.914 1.00 88.56 101 GLY A C 1
ATOM 849 O O . GLY A 1 101 ? -10.548 8.497 6.849 1.00 88.56 101 GLY A O 1
ATOM 850 N N . GLU A 1 102 ? -9.148 8.107 8.559 1.00 90.00 102 GLU A N 1
ATOM 851 C CA . GLU A 1 102 ? -8.098 9.059 8.182 1.00 90.00 102 GLU A CA 1
ATOM 852 C C . GLU A 1 102 ? -6.728 8.389 8.257 1.00 90.00 102 GLU A C 1
ATOM 854 O O . GLU A 1 102 ? -6.549 7.411 8.979 1.00 90.00 102 GLU A O 1
ATOM 859 N N . LEU A 1 103 ? -5.731 8.929 7.556 1.00 91.44 103 LEU A N 1
ATOM 860 C CA . LEU A 1 103 ? -4.370 8.402 7.615 1.00 91.44 103 LEU A CA 1
ATOM 861 C C . LEU A 1 103 ? -3.514 9.130 8.649 1.00 91.44 103 LEU A C 1
ATOM 863 O O . LEU A 1 103 ? -3.547 10.354 8.774 1.00 91.44 103 LEU A O 1
ATOM 867 N N . GLN A 1 104 ? -2.667 8.363 9.325 1.00 90.56 104 GLN A N 1
ATOM 868 C CA . GLN A 1 104 ? -1.591 8.833 10.185 1.00 90.56 104 GLN A CA 1
ATOM 869 C C . GLN A 1 104 ? -0.319 8.020 9.918 1.00 90.56 104 GLN A C 1
ATOM 871 O O . GLN A 1 104 ? -0.370 6.859 9.526 1.00 90.56 104 GLN A O 1
ATOM 876 N N . ILE A 1 105 ? 0.851 8.621 10.130 1.00 87.38 105 ILE A N 1
ATOM 877 C CA . ILE A 1 105 ? 2.125 7.901 10.037 1.00 87.38 105 ILE A CA 1
ATOM 878 C C . ILE A 1 105 ? 2.314 7.042 11.293 1.00 87.38 105 ILE A C 1
ATOM 880 O O . ILE A 1 105 ? 2.212 7.554 12.411 1.00 87.38 105 ILE A O 1
ATOM 884 N N . ALA A 1 106 ? 2.651 5.763 11.108 1.00 84.81 106 ALA A N 1
ATOM 885 C CA . ALA A 1 106 ? 3.070 4.883 12.195 1.00 84.81 106 ALA A CA 1
ATOM 886 C C . ALA A 1 106 ? 4.235 5.503 13.000 1.00 84.81 106 ALA A C 1
ATOM 888 O O . ALA A 1 106 ? 5.203 5.995 12.406 1.00 84.81 106 ALA A O 1
ATOM 889 N N . PRO A 1 107 ? 4.175 5.484 14.341 1.00 80.00 107 PRO A N 1
ATOM 890 C CA . PRO A 1 107 ? 5.149 6.164 15.177 1.00 80.00 107 PRO A CA 1
ATOM 891 C C . PRO A 1 107 ? 6.498 5.432 15.156 1.00 80.00 107 PRO A C 1
ATOM 893 O O . PRO A 1 107 ? 6.588 4.260 14.798 1.00 80.00 107 PRO A O 1
ATOM 896 N N . LYS A 1 108 ? 7.564 6.117 15.585 1.00 78.00 108 LYS A N 1
ATOM 897 C CA . LYS A 1 108 ? 8.943 5.591 15.531 1.00 78.00 108 LYS A CA 1
ATOM 898 C C . LYS A 1 108 ? 9.189 4.321 16.350 1.00 78.00 108 LYS A C 1
ATOM 900 O O . LYS A 1 108 ? 10.161 3.615 16.126 1.00 78.00 108 LYS A O 1
ATOM 905 N N . ASN A 1 109 ? 8.348 4.066 17.346 1.00 74.75 109 ASN A N 1
ATOM 906 C CA . ASN A 1 10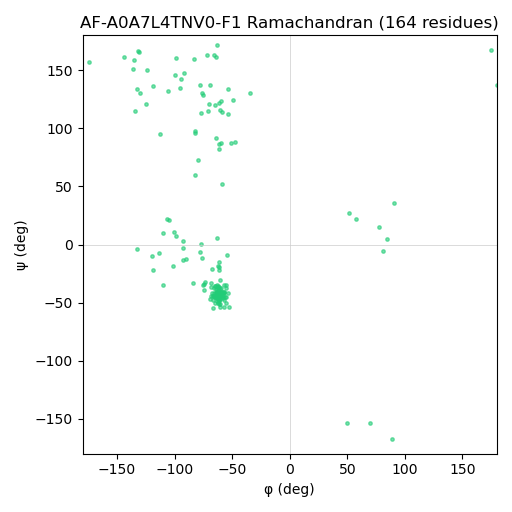9 ? 8.427 2.895 18.216 1.00 74.75 109 ASN A CA 1
ATOM 907 C C . ASN A 1 109 ? 7.567 1.718 17.724 1.00 74.75 109 ASN A C 1
ATOM 909 O O . ASN A 1 109 ? 7.500 0.699 18.409 1.00 74.75 109 ASN A O 1
ATOM 913 N N . ASP A 1 110 ? 6.908 1.850 16.572 1.00 72.94 110 ASP A N 1
ATOM 914 C CA . ASP A 1 110 ? 6.120 0.786 15.962 1.00 72.94 110 ASP A CA 1
ATOM 915 C C . ASP A 1 110 ? 6.967 -0.028 14.976 1.00 72.94 110 ASP A C 1
ATOM 917 O O . ASP A 1 110 ? 7.844 0.498 14.289 1.00 72.94 110 ASP A O 1
ATOM 921 N N . TYR A 1 111 ? 6.678 -1.324 14.863 1.00 70.38 111 TYR A N 1
ATOM 922 C CA . TYR A 1 111 ? 7.339 -2.211 13.900 1.00 70.38 111 TYR A CA 1
ATOM 923 C C . TYR A 1 111 ? 7.111 -1.781 12.435 1.00 70.38 111 TYR A C 1
ATOM 925 O O . TYR A 1 111 ? 7.870 -2.158 11.543 1.00 70.38 111 TYR A O 1
ATOM 933 N N . SER A 1 112 ? 6.081 -0.971 12.186 1.00 77.12 112 SER A N 1
ATOM 934 C CA . SER A 1 112 ? 5.715 -0.411 10.887 1.00 77.12 112 SER A CA 1
ATOM 935 C C . SER A 1 112 ? 6.057 1.076 10.716 1.00 77.12 112 SER A C 1
ATOM 937 O O . SER A 1 112 ? 5.464 1.716 9.847 1.00 77.12 112 SER A O 1
ATOM 939 N N . GLU A 1 113 ? 6.993 1.628 11.504 1.00 80.69 113 GLU A N 1
ATOM 940 C CA . GLU A 1 113 ? 7.428 3.039 11.455 1.00 80.69 113 GLU A CA 1
ATOM 941 C C . GLU A 1 113 ? 7.423 3.632 10.032 1.00 80.69 113 GLU A C 1
ATOM 943 O O . GLU A 1 113 ? 7.986 3.068 9.088 1.00 80.69 113 GLU A O 1
ATOM 948 N N . GLY A 1 114 ? 6.801 4.806 9.878 1.00 79.94 114 GLY A N 1
ATOM 949 C CA . GLY A 1 114 ? 6.775 5.526 8.601 1.00 79.94 114 GLY A CA 1
ATOM 950 C C . GLY A 1 114 ? 5.741 5.052 7.591 1.00 79.94 114 GLY A C 1
ATOM 951 O O . GLY A 1 114 ? 5.607 5.678 6.540 1.00 79.94 114 GLY A O 1
ATOM 952 N N . THR A 1 115 ? 5.029 3.965 7.886 1.00 87.12 115 THR A N 1
ATOM 953 C CA . THR A 1 115 ? 3.932 3.458 7.056 1.00 87.12 115 THR A CA 1
ATOM 954 C C . THR A 1 115 ? 2.672 4.299 7.288 1.00 87.12 115 THR A C 1
ATOM 956 O O . THR A 1 115 ? 2.359 4.589 8.447 1.00 87.12 115 THR A O 1
ATOM 959 N N . PRO A 1 116 ? 1.913 4.664 6.238 1.00 87.19 116 PRO A N 1
ATOM 960 C CA . PRO A 1 116 ? 0.557 5.184 6.392 1.00 87.19 116 PRO A CA 1
ATOM 961 C C . PRO A 1 116 ? -0.356 4.140 7.046 1.00 87.19 116 PRO A C 1
ATOM 963 O O . PRO A 1 116 ? -0.527 3.036 6.530 1.00 87.19 116 PRO A O 1
ATOM 966 N N . GLN A 1 117 ? -0.947 4.496 8.177 1.00 88.50 117 GLN A N 1
ATOM 967 C CA . GLN A 1 117 ? -1.903 3.685 8.917 1.00 88.50 117 GLN A CA 1
ATOM 968 C C . GLN A 1 117 ? -3.232 4.431 8.974 1.00 88.50 117 GLN A C 1
ATOM 970 O O . GLN A 1 117 ? -3.273 5.630 9.238 1.00 88.50 117 GLN A O 1
ATOM 975 N N . LEU A 1 118 ? -4.319 3.715 8.750 1.00 88.38 118 LEU A N 1
ATOM 976 C CA . LEU A 1 118 ? -5.667 4.171 8.997 1.00 88.38 118 LEU A CA 1
ATOM 977 C C . LEU A 1 118 ? -5.910 4.302 10.504 1.00 88.38 118 LEU A C 1
ATOM 979 O O . LEU A 1 118 ? -5.542 3.431 11.299 1.00 88.38 118 LEU A O 1
ATOM 983 N N . ILE A 1 119 ? -6.562 5.395 10.875 1.00 84.62 119 ILE A N 1
ATOM 984 C CA . ILE A 1 119 ? -7.068 5.726 12.205 1.00 84.62 119 ILE A CA 1
ATOM 985 C C . ILE A 1 119 ? -8.526 6.185 12.083 1.00 84.62 119 ILE A C 1
ATOM 987 O O . ILE A 1 119 ? -9.003 6.482 10.991 1.00 84.62 119 ILE A O 1
ATOM 991 N N . ASN A 1 120 ? -9.250 6.253 13.202 1.00 81.06 120 ASN A N 1
ATOM 992 C CA . ASN A 1 120 ? -10.628 6.764 13.242 1.00 81.06 120 ASN A CA 1
ATOM 993 C C . ASN A 1 120 ? -11.639 6.030 12.322 1.00 81.06 120 ASN A C 1
ATOM 995 O O . ASN A 1 120 ? -12.700 6.586 12.038 1.00 81.06 120 ASN A O 1
ATOM 999 N N . TYR A 1 121 ? -11.350 4.790 11.926 1.00 79.12 121 TYR A N 1
ATOM 1000 C CA . TYR A 1 121 ? -12.157 3.920 11.058 1.00 79.12 121 TYR A CA 1
ATOM 1001 C C . TYR A 1 121 ? -12.988 2.911 11.866 1.00 79.12 121 TYR A C 1
ATOM 1003 O O . TYR A 1 121 ? -12.644 2.630 13.021 1.00 79.12 121 TYR A O 1
ATOM 1011 N N . GLY A 1 122 ? -14.032 2.355 11.241 1.00 69.25 122 GLY A N 1
ATOM 1012 C CA . GLY A 1 122 ? -14.759 1.173 11.723 1.00 69.25 122 GLY A CA 1
ATOM 1013 C C . GLY A 1 122 ? -15.218 1.205 13.188 1.00 69.25 122 GLY A C 1
ATOM 1014 O O . GLY A 1 122 ? -15.403 2.268 13.797 1.00 69.25 122 GLY A O 1
ATOM 1015 N N . ASN A 1 123 ? -15.359 0.017 13.788 1.00 63.28 123 ASN A N 1
ATOM 1016 C CA . ASN A 1 123 ? -15.605 -0.127 15.224 1.00 63.28 123 ASN A CA 1
ATOM 1017 C C . ASN A 1 123 ? -14.271 -0.036 15.995 1.00 63.28 123 ASN A C 1
ATOM 1019 O O . ASN A 1 123 ? -13.484 -0.977 16.077 1.00 63.28 123 ASN A O 1
ATOM 1023 N N . ARG A 1 124 ? -13.996 1.169 16.509 1.00 64.62 124 ARG A N 1
ATOM 1024 C CA . ARG A 1 124 ? -12.671 1.738 16.848 1.00 64.62 124 ARG A CA 1
ATOM 1025 C C . ARG A 1 124 ? -11.855 1.048 17.938 1.00 64.62 124 ARG A C 1
ATOM 1027 O O . ARG A 1 124 ? -10.826 1.592 18.340 1.00 64.62 124 ARG A O 1
ATOM 1034 N N . PHE A 1 125 ? -12.294 -0.082 18.465 1.00 64.69 125 PHE A N 1
ATOM 1035 C CA . PHE A 1 125 ? -11.720 -0.655 19.666 1.00 64.69 125 PHE A CA 1
ATOM 1036 C C . PHE A 1 125 ? -11.444 -2.134 19.484 1.00 64.69 125 PHE A C 1
ATOM 1038 O O . PHE A 1 125 ? -12.287 -2.898 19.026 1.00 64.69 125 PHE A O 1
ATOM 1045 N N . ASP A 1 126 ? -10.251 -2.556 19.891 1.00 62.25 126 ASP A N 1
ATOM 1046 C CA . ASP A 1 126 ? -10.032 -3.975 20.109 1.00 62.25 126 ASP A CA 1
ATOM 1047 C C . ASP A 1 126 ? -10.935 -4.499 21.237 1.00 62.25 126 ASP A C 1
ATOM 1049 O O . ASP A 1 126 ? -11.559 -3.736 21.977 1.00 62.25 126 ASP A O 1
ATOM 1053 N N . LYS A 1 127 ? -10.958 -5.822 21.432 1.00 57.19 127 LYS A N 1
ATOM 1054 C CA . LYS A 1 127 ? -11.706 -6.467 22.528 1.00 57.19 127 LYS A CA 1
ATOM 1055 C C . LYS A 1 127 ? -11.351 -5.927 23.932 1.00 57.19 127 LYS A C 1
ATOM 1057 O O . LYS A 1 127 ? -12.003 -6.301 24.899 1.00 57.19 127 LYS A O 1
ATOM 1062 N N . LYS A 1 128 ? -10.306 -5.097 24.063 1.00 63.03 128 LYS A N 1
ATOM 1063 C CA . LYS A 1 128 ? -9.814 -4.476 25.300 1.00 63.03 128 LYS A CA 1
ATOM 1064 C C . LYS A 1 128 ? -10.062 -2.958 25.350 1.00 63.03 128 LYS A C 1
ATOM 1066 O O . LYS A 1 128 ? -9.526 -2.302 26.242 1.00 63.03 128 LYS A O 1
ATOM 1071 N N . GLY A 1 129 ? -10.834 -2.383 24.425 1.00 63.31 129 GLY A N 1
ATOM 1072 C CA . GLY A 1 129 ? -11.171 -0.957 24.441 1.00 63.31 129 GLY A CA 1
ATOM 1073 C C . GLY A 1 129 ? -10.053 -0.029 23.954 1.00 63.31 129 GLY A C 1
ATOM 1074 O O . GLY A 1 129 ? -10.117 1.176 24.203 1.00 63.31 129 GLY A O 1
ATOM 1075 N N . LYS A 1 130 ? -9.009 -0.537 23.281 1.00 68.19 130 LYS A N 1
ATOM 1076 C CA . LYS A 1 130 ? -7.919 0.301 22.750 1.00 68.19 130 LYS A CA 1
ATOM 1077 C C . LYS A 1 130 ? -8.151 0.673 21.293 1.00 68.19 130 LYS A C 1
ATOM 1079 O O . LYS A 1 130 ? -8.448 -0.189 20.469 1.00 68.19 130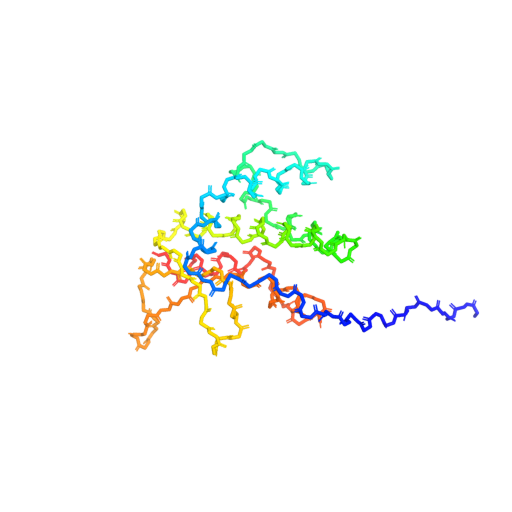 LYS A O 1
ATOM 1084 N N . ARG A 1 131 ? -7.928 1.956 20.978 1.00 68.06 131 ARG A N 1
ATOM 1085 C CA . ARG A 1 131 ? -7.894 2.447 19.596 1.00 68.06 131 ARG A CA 1
ATOM 1086 C C . ARG A 1 131 ? -6.798 1.736 18.821 1.00 68.06 131 ARG A C 1
ATOM 1088 O O . ARG A 1 131 ? -5.637 1.790 19.223 1.00 68.06 131 ARG A O 1
ATOM 1095 N N . LYS A 1 132 ? -7.170 1.094 17.718 1.00 75.69 132 LYS A N 1
ATOM 1096 C CA . LYS A 1 132 ? -6.220 0.431 16.827 1.00 75.69 132 LY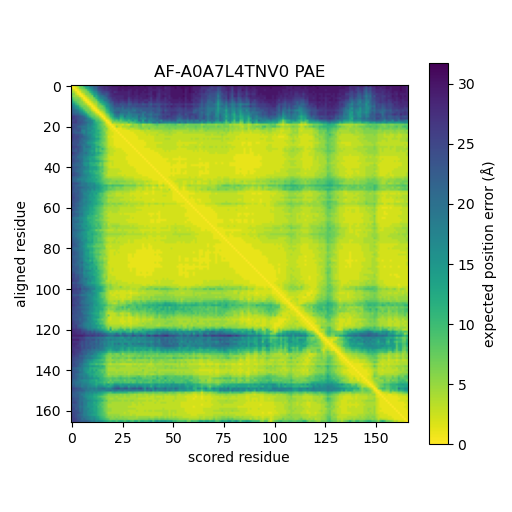S A CA 1
ATOM 1097 C C . LYS A 1 132 ? -5.911 1.283 15.615 1.00 75.69 132 LYS A C 1
ATOM 1099 O O . LYS A 1 132 ? -6.772 1.994 15.106 1.00 75.69 132 LYS A O 1
ATOM 1104 N N . TRP A 1 133 ? -4.674 1.193 15.157 1.00 82.81 133 TRP A N 1
ATOM 1105 C CA . TRP A 1 133 ? -4.237 1.728 13.875 1.00 82.81 133 TRP A CA 1
ATOM 1106 C C . TRP A 1 133 ? -4.055 0.523 12.958 1.00 82.81 133 TRP A C 1
ATOM 1108 O O . TRP A 1 133 ? -3.492 -0.485 13.399 1.00 82.81 133 TRP A O 1
ATOM 1118 N N . ILE A 1 134 ? -4.586 0.582 11.741 1.00 82.94 134 ILE A N 1
ATOM 1119 C CA . ILE A 1 134 ? -4.465 -0.523 10.783 1.00 82.94 134 ILE A CA 1
ATOM 1120 C C . ILE A 1 134 ? -3.832 -0.041 9.502 1.00 82.94 134 ILE A C 1
ATOM 1122 O O . ILE A 1 134 ? -4.011 1.088 9.073 1.00 82.94 134 ILE A O 1
ATOM 1126 N N . GLY A 1 135 ? -3.121 -0.930 8.843 1.00 80.75 135 GLY A N 1
ATOM 1127 C CA . GLY A 1 135 ? -2.425 -0.601 7.625 1.00 80.75 135 GLY A CA 1
ATOM 1128 C C . GLY A 1 135 ? -1.601 -1.783 7.187 1.00 80.75 135 GLY A C 1
ATOM 1129 O O . GLY A 1 135 ? -1.402 -2.766 7.913 1.00 80.75 135 GLY A O 1
ATOM 1130 N N . ILE A 1 136 ? -1.120 -1.695 5.959 1.00 85.31 136 ILE A N 1
ATOM 1131 C CA . ILE A 1 136 ? -0.330 -2.754 5.360 1.00 85.31 136 ILE A CA 1
ATOM 1132 C C . ILE A 1 136 ? 1.083 -2.217 5.182 1.00 85.31 136 ILE A C 1
ATOM 1134 O O . ILE A 1 136 ? 1.411 -1.550 4.204 1.00 85.31 136 ILE A O 1
ATOM 1138 N N . SER A 1 137 ? 1.933 -2.507 6.168 1.00 85.75 137 SER A N 1
ATOM 1139 C CA . SER A 1 137 ? 3.373 -2.274 6.053 1.00 85.75 137 SER A CA 1
ATOM 1140 C C . SER A 1 137 ? 3.924 -3.091 4.892 1.00 85.75 137 SER A C 1
ATOM 1142 O O . SER A 1 137 ? 3.910 -4.324 4.934 1.00 85.75 137 SER A O 1
ATOM 1144 N N . PHE A 1 138 ? 4.422 -2.390 3.871 1.00 86.88 138 PHE A N 1
ATOM 1145 C CA . PHE A 1 138 ? 5.020 -3.007 2.694 1.00 86.88 138 PHE A CA 1
ATOM 1146 C C . PHE A 1 138 ? 6.230 -3.849 3.090 1.00 86.88 138 PHE A C 1
ATOM 1148 O O . PHE A 1 138 ? 6.353 -4.988 2.666 1.00 86.88 138 PHE A O 1
ATOM 1155 N N . ASN A 1 139 ? 7.092 -3.314 3.962 1.00 81.62 139 ASN A N 1
ATOM 1156 C CA . ASN A 1 139 ? 8.265 -4.031 4.456 1.00 81.62 139 ASN A CA 1
ATOM 1157 C C . ASN A 1 139 ? 7.880 -5.296 5.211 1.00 81.62 139 ASN A C 1
ATOM 1159 O O . ASN A 1 139 ? 8.418 -6.355 4.925 1.00 81.62 1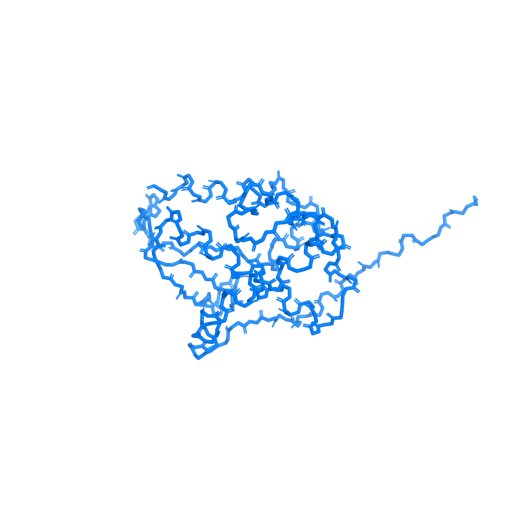39 ASN A O 1
ATOM 1163 N N . SER A 1 140 ? 6.932 -5.200 6.144 1.00 81.81 140 SER A N 1
ATOM 1164 C CA . SER A 1 140 ? 6.534 -6.359 6.942 1.00 81.81 140 SER A CA 1
ATOM 1165 C C . SER A 1 140 ? 5.881 -7.440 6.079 1.00 81.81 140 SER A C 1
ATOM 1167 O O . SER A 1 140 ? 6.090 -8.619 6.340 1.00 81.81 140 SER A O 1
ATOM 1169 N N . TRP A 1 141 ? 5.110 -7.051 5.056 1.00 86.94 141 TRP A N 1
ATOM 1170 C CA . TRP A 1 141 ? 4.541 -7.981 4.077 1.00 86.94 141 TRP A CA 1
ATOM 1171 C C . TRP A 1 141 ? 5.619 -8.591 3.165 1.00 86.94 141 TRP A C 1
ATOM 1173 O O . TRP A 1 141 ? 5.669 -9.807 3.008 1.00 86.94 141 TRP A O 1
ATOM 1183 N N . LEU A 1 142 ? 6.532 -7.784 2.622 1.00 85.06 142 LEU A N 1
ATOM 1184 C CA . LEU A 1 142 ? 7.596 -8.273 1.747 1.00 85.06 142 LEU A CA 1
ATOM 1185 C C . LEU A 1 142 ? 8.573 -9.189 2.504 1.00 85.06 142 LEU A C 1
ATOM 1187 O O . LEU A 1 142 ? 8.969 -10.230 1.991 1.00 85.06 142 LEU A O 1
ATOM 1191 N N . GLU A 1 143 ? 8.947 -8.842 3.738 1.00 78.50 143 GLU A N 1
ATOM 1192 C CA . GLU A 1 143 ? 9.818 -9.662 4.588 1.00 78.50 143 GLU A CA 1
ATOM 1193 C C . GLU A 1 143 ? 9.162 -10.994 4.963 1.00 78.50 143 GLU A C 1
ATOM 1195 O O . GLU A 1 143 ? 9.817 -12.042 4.898 1.00 78.50 143 GLU A O 1
ATOM 1200 N N . SER A 1 144 ? 7.877 -10.991 5.342 1.00 76.62 144 SER A N 1
ATOM 1201 C CA . SER A 1 144 ? 7.160 -12.234 5.642 1.00 76.62 144 SER A CA 1
ATOM 1202 C C . SER A 1 144 ? 7.029 -13.113 4.399 1.00 76.62 144 SER A C 1
ATOM 1204 O O . SER A 1 144 ? 7.161 -14.335 4.510 1.00 76.62 144 SER A O 1
ATOM 1206 N N . HIS A 1 145 ? 6.845 -12.505 3.224 1.00 74.25 145 HIS A N 1
ATOM 1207 C CA . HIS A 1 145 ? 6.802 -13.205 1.946 1.00 74.25 145 HIS A CA 1
ATOM 1208 C C . HIS A 1 145 ? 8.169 -13.817 1.578 1.00 74.25 145 HIS A C 1
ATOM 1210 O O . HIS A 1 145 ? 8.276 -15.033 1.423 1.00 74.25 145 HIS A O 1
ATOM 1216 N N . ILE A 1 146 ? 9.246 -13.019 1.544 1.00 74.38 146 ILE A N 1
ATOM 1217 C CA . ILE A 1 146 ? 10.613 -13.481 1.217 1.00 74.38 146 ILE A CA 1
ATOM 1218 C C . ILE A 1 146 ? 11.064 -14.598 2.165 1.00 74.38 146 ILE A C 1
ATOM 1220 O O . ILE A 1 146 ? 11.684 -15.576 1.746 1.00 74.38 146 ILE A O 1
ATOM 1224 N N . SER A 1 147 ? 10.756 -14.469 3.457 1.00 73.44 147 SER A N 1
ATOM 1225 C CA . SER A 1 147 ? 11.118 -15.478 4.457 1.00 73.44 147 SER A CA 1
ATOM 1226 C C . SER A 1 147 ? 10.223 -16.723 4.437 1.00 73.44 147 SER A C 1
ATOM 1228 O O . SER A 1 147 ? 10.449 -17.624 5.247 1.00 73.44 147 SER A O 1
ATOM 1230 N N . LYS A 1 148 ? 9.225 -16.790 3.539 1.00 70.81 148 LYS A N 1
ATOM 1231 C CA . LYS A 1 148 ? 8.183 -17.832 3.478 1.00 70.81 148 LYS A CA 1
ATOM 1232 C C . LYS A 1 148 ? 7.467 -18.050 4.816 1.00 70.81 148 LYS A C 1
ATOM 1234 O O . LYS A 1 148 ? 6.982 -19.140 5.105 1.00 70.81 148 LYS A O 1
ATOM 1239 N N . LYS A 1 149 ? 7.421 -17.012 5.656 1.00 68.44 149 LYS A N 1
ATOM 1240 C CA . LYS A 1 149 ? 6.723 -17.017 6.949 1.00 68.44 149 LYS A CA 1
ATOM 1241 C C . LYS A 1 149 ? 5.275 -16.555 6.820 1.00 68.44 149 LYS A C 1
ATOM 1243 O O . LYS A 1 149 ? 4.506 -16.702 7.767 1.00 68.44 149 LYS A O 1
ATOM 1248 N N . ASN A 1 150 ? 4.905 -15.983 5.676 1.00 63.34 150 ASN A N 1
ATOM 1249 C CA . ASN A 1 150 ? 3.534 -15.595 5.397 1.00 63.34 150 ASN A CA 1
ATOM 1250 C C . ASN A 1 150 ? 2.705 -16.831 5.031 1.00 63.34 150 ASN A C 1
ATOM 1252 O O . ASN A 1 150 ? 2.918 -17.441 3.989 1.00 63.34 150 ASN A O 1
ATOM 1256 N N . LEU A 1 151 ? 1.754 -17.186 5.895 1.00 64.12 151 LEU A N 1
ATOM 1257 C CA . LEU A 1 151 ? 0.762 -18.236 5.630 1.00 64.12 151 LEU A CA 1
ATOM 1258 C C . LEU A 1 151 ? -0.532 -17.676 5.012 1.00 64.12 151 LEU A C 1
ATOM 1260 O O . LEU A 1 151 ? -1.449 -18.436 4.723 1.00 64.12 151 LEU A O 1
ATOM 1264 N N . VAL A 1 152 ? -0.626 -16.352 4.844 1.00 78.12 152 VAL A N 1
ATOM 1265 C CA . VAL A 1 152 ? -1.834 -15.649 4.392 1.00 78.12 152 VAL A CA 1
ATOM 1266 C C . VAL A 1 152 ? -1.466 -14.705 3.249 1.00 78.12 152 VAL A C 1
ATOM 1268 O O . VAL A 1 152 ? -0.518 -13.928 3.390 1.00 78.12 152 VAL A O 1
ATOM 1271 N N . SER A 1 153 ? -2.213 -14.772 2.143 1.00 87.12 153 SER A N 1
ATOM 1272 C CA . SER A 1 153 ? -2.050 -13.876 0.990 1.00 87.12 153 SER A CA 1
ATOM 1273 C C . SER A 1 153 ? -2.366 -12.424 1.351 1.00 87.12 153 SER A C 1
ATOM 1275 O O . SER A 1 153 ? -3.054 -12.141 2.341 1.00 87.12 153 SER A O 1
ATOM 1277 N N . LEU A 1 154 ? -1.900 -11.482 0.535 1.00 89.31 154 LEU A N 1
ATOM 1278 C CA . LEU A 1 154 ? -2.224 -10.066 0.677 1.00 89.31 154 LEU A CA 1
ATOM 1279 C C . LEU A 1 154 ? -3.739 -9.838 0.632 1.00 89.31 154 LEU A C 1
ATOM 1281 O O . LEU A 1 154 ? -4.266 -9.108 1.470 1.00 89.31 154 LEU A O 1
ATOM 1285 N N . LYS A 1 155 ? -4.448 -10.541 -0.260 1.00 91.00 155 LYS A N 1
ATOM 1286 C CA . LYS A 1 155 ? -5.917 -10.535 -0.315 1.00 91.00 155 LYS A CA 1
ATOM 1287 C C . LYS A 1 155 ? -6.540 -11.062 0.975 1.00 91.00 155 LYS A C 1
ATOM 1289 O O . LYS A 1 155 ? -7.415 -10.412 1.537 1.00 91.00 155 LYS A O 1
ATOM 1294 N N . GLY A 1 156 ? -6.054 -12.191 1.496 1.00 88.75 156 GLY A N 1
ATOM 1295 C CA . GLY A 1 156 ? -6.531 -12.744 2.766 1.00 88.75 156 GLY A CA 1
ATOM 1296 C C . GLY A 1 156 ? -6.312 -11.790 3.943 1.00 88.75 156 GLY A C 1
ATOM 1297 O O . GLY A 1 156 ? -7.179 -11.651 4.804 1.00 88.75 156 GLY A O 1
ATOM 1298 N N . LYS A 1 157 ? -5.182 -11.074 3.958 1.00 89.12 157 LYS A N 1
ATOM 1299 C CA . LYS A 1 157 ? -4.884 -10.051 4.967 1.00 89.12 157 LYS A CA 1
ATOM 1300 C C . LYS A 1 157 ? -5.827 -8.851 4.863 1.00 89.12 157 LYS A C 1
ATOM 1302 O O . LYS A 1 157 ? -6.304 -8.385 5.893 1.00 89.12 157 LYS A O 1
ATOM 1307 N N . VAL A 1 158 ? -6.080 -8.359 3.651 1.00 90.44 158 VAL A N 1
ATOM 1308 C CA . VAL A 1 158 ? -7.018 -7.255 3.392 1.00 90.44 158 VAL A CA 1
ATOM 1309 C C . VAL A 1 158 ? -8.430 -7.641 3.822 1.00 90.44 158 VAL A C 1
ATOM 1311 O O . VAL A 1 158 ? -9.025 -6.926 4.620 1.00 90.44 158 VAL A O 1
ATOM 1314 N N . ASN A 1 159 ? -8.927 -8.795 3.372 1.00 91.38 159 ASN A N 1
ATOM 1315 C CA . ASN A 1 159 ? -10.273 -9.263 3.698 1.00 91.38 159 ASN A CA 1
ATOM 1316 C C . ASN A 1 159 ? -10.467 -9.408 5.204 1.00 91.38 159 ASN A C 1
ATOM 1318 O O . ASN A 1 159 ? -11.449 -8.913 5.739 1.00 91.38 159 ASN A O 1
ATOM 1322 N N . LYS A 1 160 ? -9.493 -10.011 5.896 1.00 88.25 160 LYS A N 1
ATOM 1323 C CA . LYS A 1 160 ? -9.541 -10.146 7.351 1.00 88.25 160 LYS A CA 1
ATOM 1324 C C . LYS A 1 160 ? -9.560 -8.794 8.064 1.00 88.25 160 LYS A C 1
ATOM 1326 O O . LYS A 1 160 ? -10.265 -8.645 9.050 1.00 88.25 160 LYS A O 1
ATOM 1331 N N . LEU A 1 161 ? -8.786 -7.814 7.591 1.00 87.44 161 LEU A N 1
ATOM 1332 C CA . LEU A 1 161 ? -8.830 -6.462 8.153 1.00 87.44 161 LEU A CA 1
ATOM 1333 C C . LEU A 1 161 ? -10.197 -5.810 7.936 1.00 87.44 161 LEU A C 1
ATOM 1335 O O . LEU A 1 161 ? -10.687 -5.153 8.841 1.00 87.44 161 LEU A O 1
ATOM 1339 N N . ILE A 1 162 ? -10.806 -5.975 6.765 1.00 88.38 162 ILE A N 1
ATOM 1340 C CA . ILE A 1 162 ? -12.137 -5.419 6.515 1.00 88.38 162 ILE A CA 1
ATOM 1341 C C . ILE A 1 162 ? -13.160 -6.103 7.428 1.00 88.38 162 ILE A C 1
ATOM 1343 O O . ILE A 1 162 ? -13.846 -5.415 8.167 1.00 88.38 162 ILE A O 1
ATOM 1347 N N . GLU A 1 163 ? -13.183 -7.436 7.466 1.00 86.94 163 GLU A N 1
ATOM 1348 C CA . GLU A 1 163 ? -14.099 -8.225 8.301 1.00 86.94 163 GLU A CA 1
ATOM 1349 C C . GLU A 1 163 ? -13.956 -7.927 9.803 1.00 86.94 163 GLU A C 1
ATOM 1351 O O . GLU A 1 163 ? -14.952 -7.813 10.511 1.00 86.94 163 GLU A O 1
ATOM 1356 N N . ASP A 1 164 ? -12.725 -7.772 10.303 1.00 83.44 164 ASP A N 1
ATOM 1357 C CA . ASP A 1 164 ? -12.471 -7.497 11.722 1.00 83.44 164 ASP A CA 1
ATOM 1358 C C . ASP A 1 164 ? -12.968 -6.096 12.158 1.00 83.44 164 ASP A C 1
ATOM 1360 O O . ASP A 1 164 ? -13.122 -5.869 13.364 1.00 83.44 164 ASP A O 1
ATOM 1364 N N . TYR A 1 165 ? -1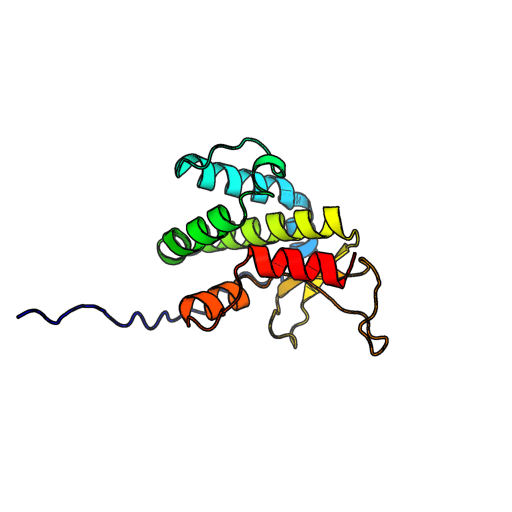3.165 -5.146 11.226 1.00 80.06 165 TYR A N 1
ATOM 1365 C CA . TYR A 1 165 ? -13.408 -3.729 11.548 1.00 80.06 165 TYR A CA 1
ATOM 1366 C C . TYR A 1 165 ? -14.583 -3.050 10.815 1.00 80.06 165 TYR A C 1
ATOM 1368 O O . TYR A 1 165 ? -14.853 -1.888 11.139 1.00 80.06 165 TYR A O 1
ATOM 1376 N N . SER A 1 166 ? -15.267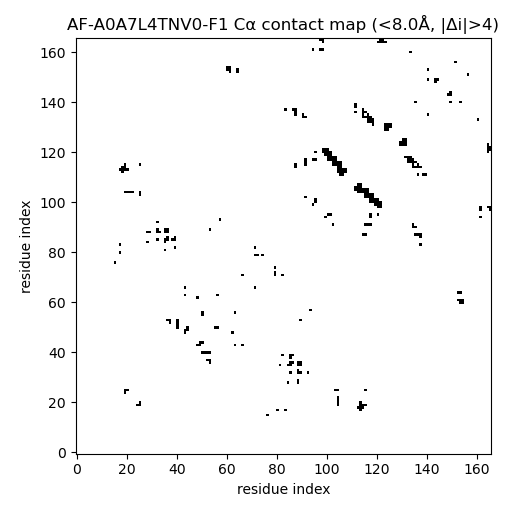 -3.718 9.880 1.00 77.50 166 SER A N 1
ATOM 1377 C CA . SER A 1 166 ? -16.537 -3.271 9.275 1.00 77.50 166 SER A CA 1
ATOM 1378 C C . SER A 1 166 ? -17.690 -3.379 10.268 1.00 77.50 166 SER A C 1
ATOM 1380 O O . SER A 1 166 ? -18.431 -2.386 10.430 1.00 77.50 166 SER A O 1
#

Radius of gyration: 16.67 Å; Cα contacts (8 Å, |Δi|>4): 178; chains: 1; bounding box: 44×49×45 Å

Foldseek 3Di:
DDDDDPPPPPVPVVPPDQAQDDPVSVVVLVVCLQVLQQVLQVLLVVVVQDDDDLVSCLVVLLVSLVSCVVPLVVDDSVVVSSPQSSVLSSLVVVCCVLWNADWDADPPPDPLGRRTWGFPTAPQQDVVRDGDTHGDRPVVVVVCVVVVVDPAGPSRVSVVVSVVGD

Sequence (166 aa):
MFLHSYFQKKIIIKKNNVILKSKKDLLLFIDNSDLNITYLINKLNKKGLVGTSFDDYIDKIDAIEKYYEDEFLNETIDEQQKLRLAFWSFFAKLLIRELGGELQIAPKNDYSEGTPQLINYGNRFDKKGKRKWIGISFNSWLESHISKKNLVSLKGKVNKLIEDYS

pLDDT: mean 81.83, std 17.05, range [31.27, 97.56]

Mean predicted aligned error: 7.91 Å